Protein AF-A0AAD5X0W6-F1 (afdb_monomer_lite)

Sequence (140 aa):
MDAFKRVRLAKQHMVVDGGACGLERPDFYIDCGTHILIIEVDEHQHSERACECEQTRMVKYSQSNGMRTMFLRWNPDKYKLRKGQQMDTTARRLDVLLEYIKHYQKTTPPDFLNVIYLYFDDFVYGDAKVETILAMEPSS

Secondary structure (DSSP, 8-state):
--------B----------STT-PPPSEEEE-SSSEEEEEE-GGGGTTS-HHHHHHHHHHHHHHHTS-EEEEEE--S--PPPTT--PPPHHHHHHHHHHHHHHHTTS--SSSEEEEEESSTT--TT----EEEEPPPPP-

Foldseek 3Di:
DDPPDDFPFPPDPDDDDDDDPQPDDFPTWTDLVQAIETEHEQEVVVVPDDPVSVLVNQVVVLVVVVHAYEYEYAYLDAEAEDPPDDDDDSVVSVVLVVVVVVVPSPDGDQASYWYWYRNYHHDDPPPIDTDDSGGHDDDD

pLDDT: mean 81.26, std 21.04, range [33.66, 97.56]

Structure (mmCIF, N/CA/C/O backbone):
data_AF-A0AAD5X0W6-F1
#
_entry.id   AF-A0AAD5X0W6-F1
#
loop_
_atom_site.group_PDB
_atom_site.id
_atom_site.type_symbol
_atom_site.label_atom_id
_atom_site.label_alt_id
_atom_site.label_comp_id
_atom_site.label_asym_id
_atom_site.label_entity_id
_atom_site.label_seq_id
_atom_site.pdbx_PDB_ins_code
_atom_site.Cartn_x
_atom_site.Cartn_y
_atom_site.Cartn_z
_atom_site.occupancy
_atom_site.B_iso_or_equiv
_atom_site.auth_seq_id
_atom_site.auth_comp_id
_atom_site.auth_asym_id
_atom_site.auth_atom_id
_atom_site.pdbx_PDB_model_num
ATOM 1 N N . MET A 1 1 ? -15.532 -11.400 -24.260 1.00 34.44 1 MET A N 1
ATOM 2 C CA . MET A 1 1 ? -15.029 -12.730 -23.869 1.00 34.44 1 MET A CA 1
ATOM 3 C C . MET A 1 1 ? -13.540 -12.588 -23.589 1.00 34.44 1 MET A C 1
ATOM 5 O O . MET A 1 1 ? -12.829 -12.090 -24.447 1.00 34.44 1 MET A O 1
ATOM 9 N N . ASP A 1 2 ? -13.151 -12.908 -22.353 1.00 40.62 2 ASP A N 1
ATOM 10 C CA . ASP A 1 2 ? -11.796 -13.125 -21.820 1.00 40.62 2 ASP A CA 1
ATOM 11 C C . ASP A 1 2 ? -10.698 -12.063 -21.997 1.00 40.62 2 ASP A C 1
ATOM 13 O O . ASP A 1 2 ? -9.755 -12.241 -22.761 1.00 40.62 2 ASP A O 1
ATOM 17 N N . ALA A 1 3 ? -10.730 -11.036 -21.138 1.00 34.81 3 ALA A N 1
ATOM 18 C CA . ALA A 1 3 ? -9.526 -10.294 -20.727 1.00 34.81 3 ALA A CA 1
ATOM 19 C C . ALA A 1 3 ? -8.972 -10.756 -19.355 1.00 34.81 3 ALA A C 1
ATOM 21 O O . ALA A 1 3 ? -8.002 -10.200 -18.852 1.00 34.81 3 ALA A O 1
ATOM 22 N N . PHE A 1 4 ? -9.557 -11.794 -18.743 1.00 39.81 4 PHE A N 1
ATOM 23 C CA . PHE A 1 4 ? -9.064 -12.395 -17.500 1.00 39.81 4 PHE A CA 1
ATOM 24 C C . PHE A 1 4 ? -8.144 -13.577 -17.811 1.00 39.81 4 PHE A C 1
ATOM 26 O O . PHE A 1 4 ? -8.527 -14.737 -17.673 1.00 39.81 4 PHE A O 1
ATOM 33 N N . LYS A 1 5 ? -6.908 -13.305 -18.236 1.00 33.66 5 LYS A N 1
ATOM 34 C CA . LYS A 1 5 ? -5.870 -14.342 -18.271 1.00 33.66 5 LYS A CA 1
ATOM 35 C C . LYS A 1 5 ? -4.655 -13.923 -17.452 1.00 33.66 5 LYS A C 1
ATOM 37 O O . LYS A 1 5 ? -3.853 -13.110 -17.884 1.00 33.66 5 LYS A O 1
ATOM 42 N N . ARG A 1 6 ? -4.535 -14.635 -16.322 1.00 38.25 6 ARG A N 1
ATOM 43 C CA . ARG A 1 6 ? -3.366 -14.837 -15.452 1.00 38.25 6 ARG A CA 1
ATOM 44 C C . ARG A 1 6 ? -3.068 -13.730 -14.438 1.00 38.25 6 ARG A C 1
ATOM 46 O O . ARG A 1 6 ? -2.029 -13.096 -14.498 1.00 38.25 6 ARG A O 1
ATOM 53 N N . VAL A 1 7 ? -3.888 -13.660 -13.388 1.00 41.66 7 VAL A N 1
ATOM 54 C CA . VAL A 1 7 ? -3.322 -13.394 -12.057 1.00 41.66 7 VAL A CA 1
ATOM 55 C C . VAL A 1 7 ? -2.634 -14.690 -11.627 1.00 41.66 7 VAL A C 1
ATOM 57 O O . VAL A 1 7 ? -3.300 -15.661 -11.265 1.00 41.66 7 VAL A O 1
ATOM 60 N N . ARG A 1 8 ? -1.304 -14.762 -11.728 1.00 38.88 8 ARG A N 1
ATOM 61 C CA . ARG A 1 8 ? -0.549 -15.793 -11.007 1.00 38.88 8 ARG A CA 1
ATOM 62 C C . ARG A 1 8 ? -0.450 -15.326 -9.556 1.00 38.88 8 ARG A C 1
ATOM 64 O O . ARG A 1 8 ? 0.475 -14.609 -9.206 1.00 38.88 8 ARG A O 1
ATOM 71 N N . LEU A 1 9 ? -1.393 -15.751 -8.713 1.00 40.03 9 LEU A N 1
ATOM 72 C CA . LEU A 1 9 ? -1.150 -15.823 -7.270 1.00 40.03 9 LEU A CA 1
ATOM 73 C C . LEU A 1 9 ? -0.135 -16.949 -7.057 1.00 40.03 9 LEU A C 1
ATOM 75 O O . LEU A 1 9 ? -0.493 -18.100 -6.809 1.00 40.03 9 LEU A O 1
ATOM 79 N N . ALA A 1 10 ? 1.142 -16.652 -7.265 1.00 39.91 10 ALA A N 1
ATOM 80 C CA . ALA A 1 10 ? 2.196 -17.572 -6.894 1.00 39.91 10 ALA A CA 1
ATOM 81 C C . ALA A 1 10 ? 2.422 -17.411 -5.390 1.00 39.91 10 ALA A C 1
ATOM 83 O O . ALA A 1 10 ? 3.090 -16.480 -4.954 1.00 39.91 10 ALA A O 1
ATOM 84 N N . LYS A 1 11 ? 1.908 -18.345 -4.580 1.00 40.75 11 LYS A N 1
ATOM 85 C CA . LYS A 1 11 ? 2.490 -18.595 -3.256 1.00 40.75 11 LYS A CA 1
ATOM 86 C C . LYS A 1 11 ? 3.851 -19.244 -3.504 1.00 40.75 11 LYS A C 1
ATOM 88 O O . LYS A 1 11 ? 3.964 -20.467 -3.566 1.00 40.75 11 LYS A O 1
ATOM 93 N N . GLN A 1 12 ? 4.860 -18.435 -3.803 1.00 43.34 12 GLN A N 1
ATOM 94 C CA . GLN A 1 12 ? 6.153 -18.942 -4.237 1.00 43.34 12 GLN A CA 1
ATOM 95 C C . GLN A 1 12 ? 6.908 -19.478 -3.012 1.00 43.34 12 GLN A C 1
ATOM 97 O O . GLN A 1 12 ? 7.378 -18.733 -2.154 1.00 43.34 12 GLN A O 1
ATOM 102 N N . HIS A 1 13 ? 6.982 -20.807 -2.898 1.00 35.12 13 HIS A N 1
ATOM 103 C CA . HIS A 1 13 ? 7.856 -21.483 -1.944 1.00 35.12 13 HIS A CA 1
ATOM 104 C C . HIS A 1 13 ? 9.291 -21.396 -2.479 1.00 35.12 13 HIS A C 1
ATOM 106 O O . HIS A 1 13 ? 9.723 -22.253 -3.243 1.00 35.12 13 HIS A O 1
ATOM 112 N N . MET A 1 14 ? 10.028 -20.350 -2.110 1.00 37.47 14 MET A N 1
ATOM 113 C CA . MET A 1 14 ? 11.483 -20.320 -2.277 1.00 37.47 14 MET A CA 1
ATOM 114 C C . MET A 1 14 ? 12.115 -20.381 -0.890 1.00 37.47 14 MET A C 1
ATOM 116 O O . MET A 1 14 ? 12.100 -19.403 -0.141 1.00 37.47 14 MET A O 1
ATOM 120 N N . VAL A 1 15 ? 12.541 -21.575 -0.480 1.00 34.09 15 VAL A N 1
ATOM 121 C CA . VAL A 1 15 ? 13.401 -21.746 0.695 1.00 34.09 15 VAL A CA 1
ATOM 122 C C . VAL A 1 15 ? 14.814 -21.457 0.216 1.00 34.09 15 VAL A C 1
ATOM 124 O O . VAL A 1 15 ? 15.295 -22.135 -0.688 1.00 34.09 15 VAL A O 1
ATOM 127 N N . VAL A 1 16 ? 15.445 -20.436 0.784 1.00 35.34 16 VAL A N 1
ATOM 128 C CA . VAL A 1 16 ? 16.888 -20.241 0.664 1.00 35.34 16 VAL A CA 1
ATOM 129 C C . VAL A 1 16 ? 17.444 -20.329 2.077 1.00 35.34 16 VAL A C 1
ATOM 131 O O . VAL A 1 16 ? 16.937 -19.677 2.987 1.00 35.34 16 VAL A O 1
ATOM 134 N N . ASP A 1 17 ? 18.395 -21.241 2.237 1.00 35.50 17 ASP A N 1
ATOM 135 C CA . ASP A 1 17 ? 19.014 -21.666 3.488 1.00 35.50 17 ASP A CA 1
ATOM 136 C C . ASP A 1 17 ? 19.565 -20.522 4.351 1.00 35.50 17 ASP A C 1
ATOM 138 O O . ASP A 1 17 ? 20.119 -19.548 3.844 1.00 35.50 17 ASP A O 1
ATOM 142 N N . GLY A 1 18 ? 19.533 -20.746 5.670 1.00 35.66 18 GLY A N 1
ATOM 143 C CA . GLY A 1 18 ? 20.432 -20.099 6.629 1.00 35.66 18 GLY A CA 1
ATOM 144 C C . GLY A 1 18 ? 19.827 -18.919 7.383 1.00 35.66 18 GLY A C 1
ATOM 145 O O . GLY A 1 18 ? 19.790 -17.797 6.891 1.00 35.66 18 GLY A O 1
ATOM 146 N N . GLY A 1 19 ? 19.394 -19.174 8.620 1.00 42.28 19 GLY A N 1
ATOM 147 C CA . GLY A 1 19 ? 18.808 -18.184 9.518 1.00 42.28 19 GLY A CA 1
ATOM 148 C C . GLY A 1 19 ? 19.650 -16.916 9.693 1.00 42.28 19 GLY A C 1
ATOM 149 O O . GLY A 1 19 ? 20.746 -16.953 10.239 1.00 42.28 19 GLY A O 1
ATOM 150 N N . ALA A 1 20 ? 19.084 -15.787 9.277 1.00 35.59 20 ALA A N 1
ATOM 151 C CA . ALA A 1 20 ? 19.407 -14.442 9.734 1.00 35.59 20 ALA A CA 1
ATOM 152 C C . ALA A 1 20 ? 18.243 -13.515 9.345 1.00 35.59 20 ALA A C 1
ATOM 154 O O . ALA A 1 20 ? 17.613 -13.701 8.304 1.00 35.59 20 ALA A O 1
ATOM 155 N N . CYS A 1 21 ? 17.946 -12.532 10.197 1.00 42.59 21 CYS A N 1
ATOM 156 C CA . CYS A 1 21 ? 16.980 -11.459 9.952 1.00 42.59 21 CYS A CA 1
ATOM 157 C C . CYS A 1 21 ? 17.172 -10.878 8.533 1.00 42.59 21 CYS A C 1
ATOM 159 O O . CYS A 1 21 ? 18.200 -10.260 8.260 1.00 42.59 21 CYS A O 1
ATOM 161 N N . GLY A 1 22 ? 16.229 -11.131 7.613 1.00 41.97 22 GLY A N 1
ATOM 162 C CA . GLY A 1 22 ? 16.354 -10.699 6.210 1.00 41.97 22 GLY A CA 1
ATOM 163 C C . GLY A 1 22 ? 15.735 -11.599 5.131 1.00 41.97 22 GLY A C 1
ATOM 164 O O . GLY A 1 22 ? 15.792 -11.224 3.963 1.00 41.97 22 GLY A O 1
ATOM 165 N N . LEU A 1 23 ? 15.140 -12.743 5.488 1.00 45.12 23 LEU A N 1
ATOM 166 C CA . LEU A 1 23 ? 14.577 -13.733 4.546 1.00 45.12 23 LEU A CA 1
ATOM 167 C C . LEU A 1 23 ? 13.041 -13.855 4.593 1.00 45.12 23 LEU A C 1
ATOM 169 O O . LEU A 1 23 ? 12.474 -14.838 4.114 1.00 45.12 23 LEU A O 1
ATOM 173 N N . GLU A 1 24 ? 12.353 -12.884 5.190 1.00 56.78 24 GLU A N 1
ATOM 174 C CA . GLU A 1 24 ? 10.891 -12.898 5.254 1.00 56.78 24 GLU A CA 1
ATOM 175 C C . GLU A 1 24 ? 10.300 -12.610 3.872 1.00 56.78 24 GLU A C 1
ATOM 177 O O . GLU A 1 24 ? 10.673 -11.647 3.196 1.00 56.78 24 GLU A O 1
ATOM 182 N N . ARG A 1 25 ? 9.427 -13.519 3.430 1.00 64.81 25 ARG A N 1
ATOM 183 C CA . ARG A 1 25 ? 8.715 -13.415 2.158 1.00 64.81 25 ARG A CA 1
ATOM 184 C C . ARG A 1 25 ? 7.598 -12.389 2.305 1.00 64.81 25 ARG A C 1
ATOM 186 O O . ARG A 1 25 ? 6.960 -12.408 3.353 1.00 64.81 25 ARG A O 1
ATOM 193 N N . PRO A 1 26 ? 7.316 -11.597 1.259 1.00 73.06 26 PRO A N 1
ATOM 194 C CA . PRO A 1 26 ? 6.135 -10.757 1.283 1.00 73.06 26 PRO A CA 1
ATOM 195 C C . PRO A 1 26 ? 4.875 -11.606 1.421 1.00 73.06 26 PRO A C 1
ATOM 197 O O . PRO A 1 26 ? 4.804 -12.695 0.830 1.00 73.06 26 PRO A O 1
ATOM 200 N N . ASP A 1 27 ? 3.880 -11.103 2.150 1.00 82.25 27 ASP A N 1
ATOM 201 C CA . ASP A 1 27 ? 2.622 -11.83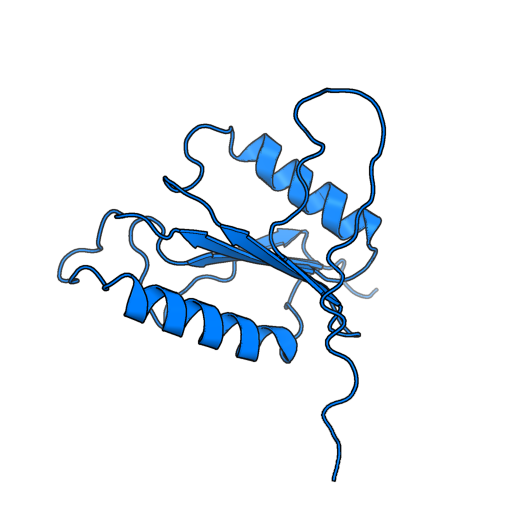1 2.362 1.00 82.25 27 ASP A CA 1
ATOM 202 C C . ASP A 1 27 ? 1.934 -12.175 1.038 1.00 82.25 27 ASP A C 1
ATOM 204 O O . ASP A 1 27 ? 1.462 -13.302 0.830 1.00 82.25 27 ASP A O 1
ATOM 208 N N . PHE A 1 28 ? 1.931 -11.224 0.099 1.00 89.00 28 PHE A N 1
ATOM 209 C CA . PHE A 1 28 ? 1.412 -11.432 -1.247 1.00 89.00 28 PHE A CA 1
ATOM 210 C C . PHE A 1 28 ? 2.324 -10.825 -2.309 1.00 89.00 28 PHE A C 1
ATOM 212 O O . PHE A 1 28 ? 2.760 -9.681 -2.211 1.00 89.00 28 PHE A O 1
ATOM 219 N N . TYR A 1 29 ? 2.533 -11.589 -3.380 1.00 91.94 29 TYR A N 1
ATOM 220 C CA . TYR A 1 29 ? 3.286 -11.185 -4.562 1.00 91.94 29 TYR A CA 1
ATOM 221 C C . TYR A 1 29 ? 2.426 -11.373 -5.809 1.00 91.94 29 TYR A C 1
ATOM 223 O O . TYR A 1 29 ? 1.884 -12.459 -6.046 1.00 91.94 29 TYR A O 1
ATOM 231 N N . ILE A 1 30 ? 2.305 -10.321 -6.615 1.00 91.69 30 ILE A N 1
ATOM 232 C CA . ILE A 1 30 ? 1.497 -10.310 -7.831 1.00 91.69 30 ILE A CA 1
ATOM 233 C C . ILE A 1 30 ? 2.331 -9.739 -8.978 1.00 91.69 30 ILE A C 1
ATOM 235 O O . ILE A 1 30 ? 2.603 -8.541 -9.041 1.00 91.69 30 ILE A O 1
ATOM 239 N N . ASP A 1 31 ? 2.685 -10.603 -9.924 1.00 94.06 31 ASP A N 1
ATOM 240 C CA . ASP A 1 31 ? 3.256 -10.193 -11.205 1.00 94.06 31 ASP A CA 1
ATOM 241 C C . ASP A 1 31 ? 2.140 -9.650 -12.111 1.00 94.06 31 ASP A C 1
ATOM 243 O O . ASP A 1 31 ? 1.231 -10.386 -12.513 1.00 94.06 31 ASP A O 1
ATOM 247 N N . CYS A 1 32 ? 2.196 -8.350 -12.403 1.00 93.31 32 CYS A N 1
ATOM 248 C CA . CYS A 1 32 ? 1.224 -7.653 -13.247 1.00 93.31 32 CYS A CA 1
ATOM 249 C C . CYS A 1 32 ? 1.689 -7.553 -14.714 1.00 93.31 32 CYS A C 1
ATOM 251 O O . CYS A 1 32 ? 1.091 -6.822 -15.507 1.00 93.31 32 CYS A O 1
ATOM 253 N N . GLY A 1 33 ? 2.787 -8.219 -15.087 1.00 92.81 33 GLY A N 1
ATOM 254 C CA . GLY A 1 33 ? 3.407 -8.212 -16.417 1.00 92.81 33 GLY A CA 1
ATOM 255 C C . GLY A 1 33 ? 4.166 -6.927 -16.771 1.00 92.81 33 GLY A C 1
ATOM 256 O O . GLY A 1 33 ? 5.081 -6.963 -17.587 1.00 92.81 33 GLY A O 1
ATOM 257 N N . THR A 1 34 ? 3.810 -5.795 -16.158 1.00 94.06 34 THR A N 1
ATOM 258 C CA . THR A 1 34 ? 4.484 -4.490 -16.331 1.00 94.06 34 THR A CA 1
ATOM 259 C C . THR A 1 34 ? 5.315 -4.079 -15.120 1.00 94.06 3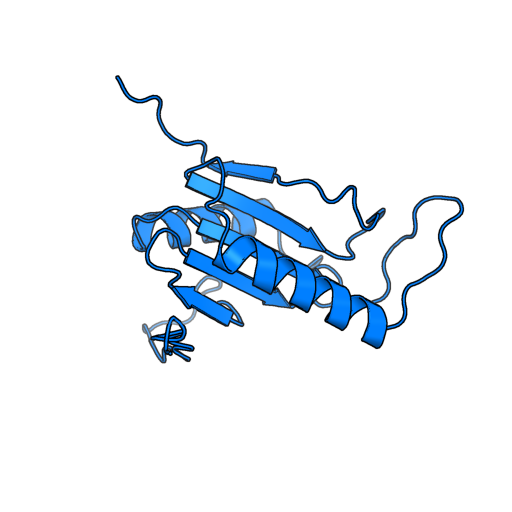4 THR A C 1
ATOM 261 O O . THR A 1 34 ? 6.271 -3.320 -15.243 1.00 94.06 34 THR A O 1
ATOM 264 N N . HIS A 1 35 ? 4.926 -4.557 -13.945 1.00 95.69 35 HIS A N 1
ATOM 265 C CA . HIS A 1 35 ? 5.528 -4.262 -12.656 1.00 95.69 35 HIS A CA 1
ATOM 266 C C . HIS A 1 35 ? 5.102 -5.354 -11.667 1.00 95.69 35 HIS A C 1
ATOM 268 O O . HIS A 1 35 ? 4.205 -6.155 -11.956 1.00 95.69 35 HIS A O 1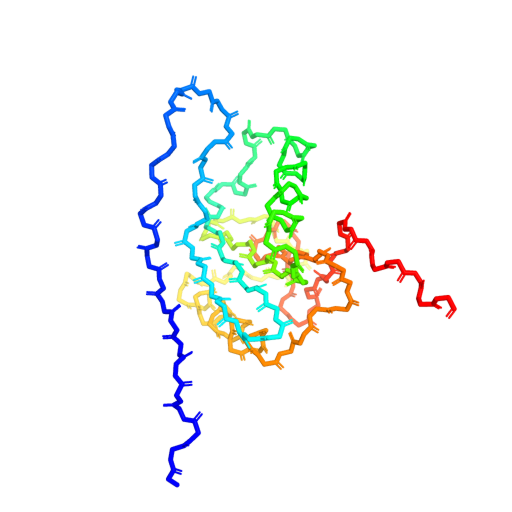
ATOM 274 N N . ILE A 1 36 ? 5.730 -5.364 -10.500 1.00 95.81 36 ILE A N 1
ATOM 275 C CA . ILE A 1 36 ? 5.375 -6.237 -9.388 1.00 95.81 36 ILE A CA 1
ATOM 276 C C . ILE A 1 36 ? 4.551 -5.446 -8.372 1.00 95.81 36 ILE A C 1
ATOM 278 O O . ILE A 1 36 ? 4.923 -4.335 -7.994 1.00 95.81 36 ILE A O 1
ATOM 282 N N . LEU A 1 37 ? 3.449 -6.030 -7.911 1.00 96.00 37 LEU A N 1
ATOM 283 C CA . LEU A 1 37 ? 2.665 -5.531 -6.787 1.00 96.00 37 LEU A CA 1
ATOM 284 C C . LEU A 1 37 ? 2.870 -6.455 -5.585 1.00 96.00 37 LEU A C 1
ATOM 286 O O . LEU A 1 37 ? 2.618 -7.659 -5.667 1.00 96.00 37 LEU A O 1
ATOM 290 N N . ILE A 1 38 ? 3.313 -5.881 -4.475 1.00 94.81 38 ILE A N 1
ATOM 291 C CA . ILE A 1 38 ? 3.551 -6.577 -3.212 1.00 94.81 38 ILE A CA 1
ATOM 292 C C . ILE A 1 38 ? 2.577 -6.042 -2.174 1.00 94.81 38 ILE A C 1
ATOM 294 O O . ILE A 1 38 ? 2.390 -4.830 -2.082 1.00 94.81 38 ILE A O 1
ATOM 298 N N . ILE A 1 39 ? 1.964 -6.932 -1.397 1.00 94.62 39 ILE A N 1
ATOM 299 C CA . ILE A 1 39 ? 1.157 -6.555 -0.235 1.00 94.62 39 ILE A CA 1
ATOM 300 C C . ILE A 1 39 ? 1.801 -7.149 1.014 1.00 94.62 39 ILE A C 1
ATOM 302 O O . ILE A 1 39 ? 2.120 -8.337 1.013 1.00 94.62 39 ILE A O 1
ATOM 306 N N . GLU A 1 40 ? 1.955 -6.320 2.043 1.00 92.88 40 GLU A N 1
ATOM 307 C CA . GLU A 1 40 ? 2.446 -6.693 3.374 1.00 92.88 40 GLU A CA 1
ATOM 308 C C . GLU A 1 40 ? 1.391 -6.312 4.416 1.00 92.88 40 GLU A C 1
ATOM 310 O O . GLU A 1 40 ? 0.803 -5.222 4.351 1.00 92.88 40 GLU A O 1
ATOM 315 N N . VAL A 1 41 ? 1.143 -7.206 5.365 1.00 90.75 41 VAL A N 1
ATOM 316 C CA . VAL A 1 41 ? 0.277 -6.985 6.520 1.00 90.75 41 VAL A CA 1
ATOM 317 C C . VAL A 1 41 ? 1.149 -6.541 7.691 1.00 90.75 41 VAL A C 1
ATOM 319 O O . VAL A 1 41 ? 1.819 -7.340 8.336 1.00 90.75 41 VAL A O 1
ATOM 322 N N . ASP A 1 42 ? 1.119 -5.245 7.985 1.00 91.06 42 ASP A N 1
ATOM 323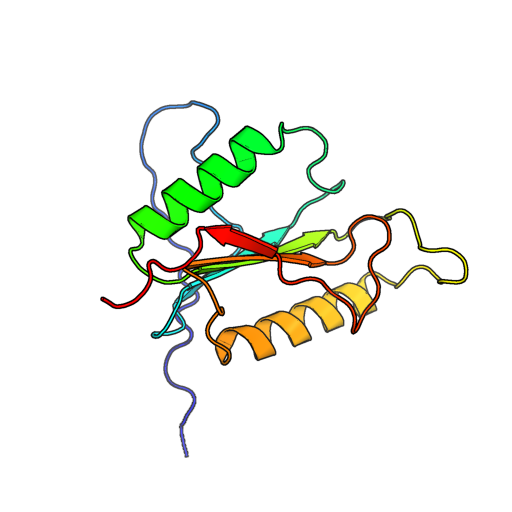 C CA . ASP A 1 42 ? 1.930 -4.640 9.041 1.00 91.06 42 ASP A CA 1
ATOM 324 C C . ASP A 1 42 ? 1.128 -4.495 10.332 1.00 91.06 42 ASP A C 1
ATOM 326 O O . ASP A 1 42 ? 0.664 -3.402 10.682 1.00 91.06 42 ASP A O 1
ATOM 330 N N . GLU A 1 43 ? 0.970 -5.602 11.057 1.00 86.25 43 GLU A N 1
ATOM 331 C CA . GLU A 1 43 ? 0.451 -5.562 12.425 1.00 86.25 43 GLU A CA 1
ATOM 332 C C . GLU A 1 43 ? 1.302 -4.606 13.279 1.00 86.25 43 GLU A C 1
ATOM 334 O O . GLU A 1 43 ? 2.527 -4.506 13.150 1.00 86.25 43 GLU A O 1
ATOM 339 N N . HIS A 1 44 ? 0.632 -3.817 14.112 1.00 85.44 44 HIS A N 1
ATOM 340 C CA . HIS A 1 44 ? 1.232 -2.792 14.966 1.00 85.44 44 HIS A CA 1
ATOM 341 C C . HIS A 1 44 ? 2.126 -1.787 14.208 1.00 85.44 44 HIS A C 1
ATOM 343 O O . HIS A 1 44 ? 3.083 -1.245 14.776 1.00 85.44 44 HIS A O 1
ATOM 349 N N . GLN A 1 45 ? 1.807 -1.530 12.929 1.00 83.69 45 GLN A N 1
ATOM 350 C CA . GLN A 1 45 ? 2.562 -0.659 12.013 1.00 83.69 45 GLN A CA 1
ATOM 351 C C . GLN A 1 45 ? 4.027 -1.085 11.828 1.00 83.69 45 GLN A C 1
ATOM 353 O O . GLN A 1 45 ? 4.870 -0.255 11.484 1.00 83.69 45 GLN A O 1
ATOM 358 N N . HIS A 1 46 ? 4.346 -2.357 12.101 1.00 75.88 46 HIS A N 1
ATOM 359 C CA . HIS A 1 46 ? 5.708 -2.900 12.044 1.00 75.88 46 HIS A CA 1
ATOM 360 C C . HIS A 1 46 ? 6.734 -2.067 12.841 1.00 75.88 46 HIS A C 1
ATOM 362 O O . HIS A 1 46 ? 7.901 -1.928 12.468 1.00 75.88 46 HIS A O 1
ATOM 368 N N . SER A 1 47 ? 6.284 -1.483 13.957 1.00 69.75 47 SER A N 1
ATOM 369 C CA . SER A 1 47 ? 7.033 -0.496 14.752 1.00 69.75 47 SER A CA 1
ATOM 370 C C . SER A 1 47 ? 8.273 -1.047 15.473 1.00 69.75 47 SER A C 1
ATOM 372 O O . SER A 1 47 ? 9.096 -0.273 15.961 1.00 69.75 47 SER A O 1
ATOM 374 N N . GLU A 1 48 ? 8.440 -2.369 15.520 1.00 57.69 48 GLU A N 1
ATOM 375 C CA . GLU A 1 48 ? 9.539 -3.040 16.223 1.00 57.69 48 GLU A CA 1
ATOM 376 C C . GLU A 1 48 ? 10.834 -3.145 15.393 1.00 57.69 48 GLU A C 1
ATOM 378 O O . GLU A 1 48 ? 11.903 -3.411 15.950 1.00 57.69 48 GLU A O 1
ATOM 383 N N . ARG A 1 49 ? 10.784 -2.919 14.070 1.00 61.75 49 ARG A N 1
ATOM 384 C CA . ARG A 1 49 ? 11.950 -3.039 13.177 1.00 61.75 49 ARG A CA 1
ATOM 385 C C . ARG A 1 49 ? 12.433 -1.663 12.710 1.00 61.75 49 ARG A C 1
ATOM 387 O O . ARG A 1 49 ? 11.649 -0.799 12.334 1.00 61.75 49 ARG A O 1
ATOM 394 N N . ALA A 1 50 ? 13.752 -1.453 12.695 1.00 62.62 50 ALA A N 1
ATOM 395 C CA . ALA A 1 50 ? 14.334 -0.201 12.214 1.00 62.62 50 ALA A CA 1
ATOM 396 C C . ALA A 1 50 ? 13.981 0.048 10.730 1.00 62.62 50 ALA A C 1
ATOM 398 O O . ALA A 1 50 ? 14.278 -0.784 9.869 1.00 62.62 50 ALA A O 1
ATOM 399 N N . CYS A 1 51 ? 13.389 1.213 10.442 1.00 65.00 51 CYS A N 1
ATOM 400 C CA . CYS A 1 51 ? 12.901 1.624 9.116 1.00 65.00 51 CYS A CA 1
ATOM 401 C C . CYS A 1 51 ? 13.962 1.509 7.999 1.00 65.00 51 CYS A C 1
ATOM 403 O O . CYS A 1 51 ? 13.661 1.092 6.884 1.00 65.00 51 CYS A O 1
ATOM 405 N N . GLU A 1 52 ? 15.231 1.796 8.298 1.00 61.88 52 GLU A N 1
ATOM 406 C CA . GLU A 1 52 ? 16.325 1.719 7.318 1.00 61.88 52 GLU A CA 1
ATOM 407 C C . GLU A 1 52 ? 16.589 0.283 6.827 1.00 61.88 52 GLU A C 1
ATOM 409 O O . GLU A 1 52 ? 16.776 0.042 5.630 1.00 61.88 52 GLU A O 1
ATOM 414 N N . CYS A 1 53 ? 16.531 -0.701 7.732 1.00 73.12 53 CYS A N 1
ATOM 415 C CA . CYS A 1 53 ? 16.671 -2.117 7.382 1.00 73.12 53 CYS A CA 1
ATOM 416 C C . CYS A 1 53 ? 15.533 -2.576 6.461 1.00 73.12 53 CYS A C 1
ATOM 418 O O . CYS A 1 53 ? 15.726 -3.385 5.552 1.00 73.12 53 CYS A O 1
ATOM 420 N N . GLU A 1 54 ? 14.342 -2.043 6.706 1.00 79.88 54 GLU A N 1
ATOM 421 C CA . GLU A 1 54 ? 13.121 -2.348 5.980 1.00 79.88 54 GLU A CA 1
ATOM 422 C C . GLU A 1 54 ? 13.152 -1.783 4.550 1.00 79.88 54 GLU A C 1
ATOM 424 O O . GLU A 1 54 ? 12.941 -2.523 3.587 1.00 79.88 54 GLU A O 1
ATOM 429 N N . GLN A 1 55 ? 13.524 -0.510 4.386 1.00 85.44 55 GLN A N 1
ATOM 430 C CA . GLN A 1 55 ? 13.703 0.107 3.066 1.00 85.44 55 GLN A CA 1
ATOM 431 C C . GLN A 1 55 ? 14.812 -0.574 2.264 1.00 85.44 55 GLN A C 1
ATOM 433 O O . GLN A 1 55 ? 14.618 -0.904 1.093 1.00 85.44 55 GLN A O 1
ATOM 438 N N . THR A 1 56 ? 15.942 -0.879 2.909 1.00 85.06 56 THR A N 1
ATOM 439 C CA . THR A 1 56 ? 17.037 -1.633 2.282 1.00 85.06 56 THR A CA 1
ATOM 440 C C . THR A 1 56 ? 16.551 -2.986 1.758 1.00 85.06 56 THR A C 1
ATOM 442 O O . THR A 1 56 ? 16.974 -3.428 0.687 1.00 85.06 56 THR A O 1
ATOM 445 N N . ARG A 1 57 ? 15.638 -3.651 2.479 1.00 83.62 57 ARG A N 1
ATOM 446 C CA . ARG A 1 57 ? 15.044 -4.914 2.029 1.00 83.62 57 ARG A CA 1
ATOM 447 C C . ARG A 1 57 ? 14.149 -4.719 0.807 1.00 83.62 57 ARG A C 1
ATOM 449 O O . ARG A 1 57 ? 14.306 -5.468 -0.155 1.00 83.62 57 ARG A O 1
ATOM 456 N N . MET A 1 58 ? 13.279 -3.708 0.802 1.00 89.81 58 MET A N 1
ATOM 457 C CA . MET A 1 58 ? 12.439 -3.393 -0.364 1.00 89.81 58 MET A CA 1
ATOM 458 C C . MET A 1 58 ? 13.289 -3.075 -1.609 1.00 89.81 58 MET A C 1
ATOM 460 O O . MET A 1 58 ? 12.989 -3.553 -2.706 1.00 89.81 58 MET A O 1
ATOM 464 N N . VAL A 1 59 ? 14.399 -2.345 -1.444 1.00 89.62 59 VAL A N 1
ATOM 465 C CA . VAL A 1 59 ? 15.355 -2.060 -2.530 1.00 89.62 59 VAL A CA 1
ATOM 466 C C . VAL A 1 59 ? 15.982 -3.348 -3.060 1.00 89.62 59 VAL A C 1
ATOM 468 O O . VAL A 1 59 ? 15.894 -3.618 -4.256 1.00 89.62 59 VAL A O 1
ATOM 471 N N . LYS A 1 60 ? 16.543 -4.195 -2.187 1.00 87.00 60 LYS A N 1
ATOM 472 C CA . LYS A 1 60 ? 17.128 -5.484 -2.601 1.00 87.00 60 LYS A CA 1
ATOM 473 C C . LYS A 1 60 ? 16.113 -6.373 -3.320 1.00 87.00 60 LYS A C 1
ATOM 475 O O . LYS A 1 60 ? 16.464 -7.036 -4.293 1.00 87.00 60 LYS A O 1
ATOM 480 N N . TYR A 1 61 ? 14.865 -6.376 -2.855 1.00 84.88 61 TYR A N 1
ATOM 481 C CA . TYR A 1 61 ? 13.788 -7.154 -3.457 1.00 84.88 61 TYR A CA 1
ATOM 482 C C . TYR A 1 61 ? 13.397 -6.635 -4.847 1.00 84.88 61 TYR A C 1
ATOM 484 O O . TYR A 1 61 ? 13.298 -7.407 -5.797 1.00 84.88 61 TYR A O 1
ATOM 492 N N . SER A 1 62 ? 13.191 -5.327 -5.000 1.00 88.06 62 SER A N 1
ATOM 493 C CA . SER A 1 62 ? 12.839 -4.738 -6.302 1.00 88.06 62 SER A CA 1
ATOM 494 C C . SER A 1 62 ? 13.959 -4.897 -7.331 1.00 88.06 62 SER A C 1
ATOM 496 O O . SER A 1 62 ? 13.705 -5.292 -8.469 1.00 88.06 62 SER A O 1
ATOM 498 N N . GLN A 1 63 ? 15.214 -4.691 -6.924 1.00 88.81 63 GLN A N 1
ATOM 499 C CA . GLN A 1 63 ? 16.376 -4.871 -7.793 1.00 88.81 63 GLN A CA 1
ATOM 500 C C . GLN A 1 63 ? 16.575 -6.330 -8.216 1.00 88.81 63 GLN A C 1
ATOM 502 O O . GLN A 1 63 ? 16.903 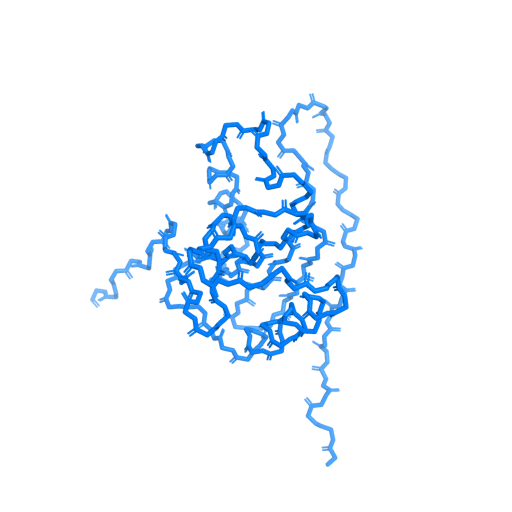-6.573 -9.375 1.00 88.81 63 GLN A O 1
ATOM 507 N N . SER A 1 64 ? 16.339 -7.304 -7.328 1.00 86.25 64 SER A N 1
ATOM 508 C CA . SER A 1 64 ? 16.463 -8.727 -7.681 1.00 86.25 64 SER A CA 1
ATOM 509 C C . SER A 1 64 ? 15.394 -9.190 -8.674 1.00 86.25 64 SER A C 1
ATOM 511 O O . SER A 1 64 ? 15.669 -10.063 -9.495 1.00 86.25 64 SER A O 1
ATOM 513 N N . ASN A 1 65 ? 14.204 -8.581 -8.647 1.00 84.69 65 ASN A N 1
ATOM 514 C CA . ASN A 1 65 ? 13.167 -8.807 -9.655 1.00 84.69 65 ASN A CA 1
ATOM 515 C C . ASN A 1 65 ? 13.441 -8.053 -10.969 1.00 84.69 65 ASN A C 1
ATOM 517 O O . ASN A 1 65 ? 12.910 -8.440 -12.007 1.00 84.69 65 ASN A O 1
ATOM 521 N N . GLY A 1 66 ? 14.239 -6.978 -10.943 1.00 89.56 66 GLY A N 1
ATOM 522 C CA . GLY A 1 66 ? 14.577 -6.182 -12.130 1.00 89.56 66 GLY A CA 1
ATOM 523 C C . GLY A 1 66 ? 13.380 -5.467 -12.768 1.00 89.56 66 GLY A C 1
ATOM 524 O O . GLY A 1 66 ? 13.441 -5.063 -13.927 1.00 89.56 66 GLY A O 1
ATOM 525 N N . MET A 1 67 ? 12.281 -5.326 -12.028 1.00 91.06 67 MET A N 1
ATOM 526 C CA . MET A 1 67 ? 11.030 -4.731 -12.485 1.00 91.06 67 MET A CA 1
ATOM 527 C C . MET A 1 67 ? 10.607 -3.631 -11.526 1.00 91.06 67 MET A C 1
ATOM 529 O O . MET A 1 67 ? 10.876 -3.699 -10.322 1.00 91.06 67 MET A O 1
ATOM 533 N N . ARG A 1 68 ? 9.874 -2.641 -12.050 1.00 95.69 68 ARG A N 1
ATOM 534 C CA . ARG A 1 68 ? 9.252 -1.647 -11.178 1.00 95.69 68 ARG A CA 1
ATOM 535 C C . ARG A 1 68 ? 8.379 -2.350 -10.148 1.00 95.69 68 ARG A C 1
ATOM 537 O O . ARG A 1 68 ? 7.731 -3.348 -10.469 1.00 95.69 68 ARG A O 1
ATOM 544 N N . THR A 1 69 ? 8.368 -1.843 -8.926 1.00 96.31 69 THR A N 1
ATOM 545 C CA . THR A 1 69 ? 7.710 -2.507 -7.803 1.00 96.31 69 THR A CA 1
ATOM 546 C C . THR A 1 69 ? 6.877 -1.512 -7.003 1.00 96.31 69 THR A C 1
ATOM 548 O O . THR A 1 69 ? 7.350 -0.432 -6.654 1.00 96.31 69 THR A O 1
ATOM 551 N N . MET A 1 70 ? 5.634 -1.889 -6.706 1.00 97.56 70 MET A N 1
ATOM 552 C CA . MET A 1 70 ? 4.726 -1.165 -5.818 1.00 97.56 70 MET A CA 1
ATOM 553 C C . MET A 1 70 ? 4.477 -1.999 -4.562 1.00 97.56 70 MET A C 1
ATOM 555 O O . MET A 1 70 ? 3.986 -3.122 -4.663 1.00 97.56 70 MET A O 1
ATOM 559 N N . PHE A 1 71 ? 4.774 -1.446 -3.390 1.00 97.19 71 PHE A N 1
ATOM 560 C CA . PHE A 1 71 ? 4.391 -2.022 -2.101 1.00 97.19 71 PHE A CA 1
ATOM 561 C C . PHE A 1 71 ? 3.102 -1.375 -1.581 1.00 97.19 71 PHE A C 1
ATOM 563 O O . PHE A 1 71 ? 3.011 -0.153 -1.469 1.00 97.19 71 PHE A O 1
ATOM 570 N N . LEU A 1 72 ? 2.128 -2.200 -1.202 1.00 96.81 72 LEU A N 1
ATOM 571 C CA . LEU A 1 72 ? 0.971 -1.817 -0.399 1.00 96.81 72 LEU A CA 1
ATOM 572 C C . LEU A 1 72 ? 1.155 -2.380 1.007 1.00 96.81 72 LEU A C 1
ATOM 574 O O . LEU A 1 72 ? 0.979 -3.573 1.242 1.00 96.81 72 LEU A O 1
ATOM 578 N N . ARG A 1 73 ? 1.522 -1.506 1.935 1.00 95.50 73 ARG A N 1
ATOM 579 C CA . ARG A 1 73 ? 1.758 -1.835 3.338 1.00 95.50 73 ARG A CA 1
ATOM 580 C C . ARG A 1 73 ? 0.513 -1.514 4.134 1.00 95.50 73 ARG A C 1
ATOM 582 O O . ARG A 1 73 ? 0.141 -0.348 4.236 1.00 95.50 73 ARG A O 1
ATOM 589 N N . TRP A 1 74 ? -0.189 -2.530 4.613 1.00 96.31 74 TRP A N 1
ATOM 590 C CA . TRP A 1 74 ? -1.520 -2.372 5.188 1.00 96.31 74 TRP A CA 1
ATOM 591 C C . TRP A 1 74 ? -1.543 -2.766 6.657 1.00 96.31 74 TRP A C 1
ATOM 593 O O . TRP A 1 74 ? -1.221 -3.896 7.006 1.00 96.31 74 TRP A O 1
ATOM 603 N N . ASN A 1 75 ? -1.975 -1.838 7.508 1.00 95.06 75 ASN A N 1
ATOM 604 C CA . ASN A 1 75 ? -2.108 -2.067 8.939 1.00 95.06 75 ASN A CA 1
ATOM 605 C C . ASN A 1 75 ? -3.562 -2.457 9.312 1.00 95.06 75 ASN A C 1
ATOM 607 O O . ASN A 1 75 ? -4.473 -1.622 9.202 1.00 95.06 75 ASN A O 1
ATOM 611 N N . PRO A 1 76 ? -3.817 -3.691 9.792 1.00 93.06 76 PRO A N 1
ATOM 612 C CA . PRO A 1 76 ? -5.137 -4.096 10.279 1.00 93.06 76 PRO A CA 1
ATOM 613 C C . PRO A 1 76 ? -5.517 -3.440 11.612 1.00 93.06 76 PRO A C 1
ATOM 615 O O . PRO A 1 76 ? -6.710 -3.360 11.928 1.00 93.06 76 PRO A O 1
ATOM 618 N N . ASP A 1 77 ? -4.542 -2.956 12.386 1.00 91.81 77 ASP A N 1
ATOM 619 C CA . ASP A 1 77 ? -4.708 -2.532 13.775 1.00 91.81 77 ASP A CA 1
ATOM 620 C C . ASP A 1 77 ? -5.082 -1.067 13.942 1.00 91.81 77 ASP A C 1
ATOM 622 O O . ASP A 1 77 ? -4.989 -0.233 13.041 1.00 91.81 77 ASP A O 1
ATOM 626 N N . LYS A 1 78 ? -5.516 -0.709 15.150 1.00 92.00 78 LYS A N 1
ATOM 627 C CA . LYS A 1 78 ? -5.750 0.693 15.510 1.00 92.00 78 LYS A CA 1
ATOM 628 C C . LYS A 1 78 ? -4.488 1.532 15.255 1.00 92.00 78 LYS A C 1
ATOM 630 O O . LYS A 1 78 ? -3.381 1.121 15.579 1.00 92.00 78 LYS A O 1
ATOM 635 N N . TYR A 1 79 ? -4.694 2.729 14.725 1.00 93.81 79 TYR A N 1
ATOM 636 C CA . TYR A 1 79 ? -3.656 3.710 14.407 1.00 93.81 79 TYR A CA 1
ATOM 637 C C . TYR A 1 79 ? -4.041 5.073 14.992 1.00 93.81 79 TYR A C 1
ATOM 639 O O . TYR A 1 79 ? -5.173 5.261 15.452 1.00 93.81 79 TYR A O 1
ATOM 647 N N . LYS A 1 80 ? -3.123 6.038 15.028 1.00 93.88 80 LYS A N 1
ATOM 648 C CA . LYS A 1 80 ? -3.476 7.398 15.448 1.00 93.88 80 LYS A CA 1
ATOM 649 C C . LYS A 1 80 ? -4.274 8.078 14.343 1.00 93.88 80 LYS A C 1
ATOM 651 O O . LYS A 1 80 ? -3.835 8.152 13.204 1.00 93.88 80 LYS A O 1
ATOM 656 N N . LEU A 1 81 ? -5.457 8.570 14.690 1.00 93.69 81 LEU A N 1
ATOM 657 C CA . LEU A 1 81 ? -6.318 9.281 13.753 1.00 93.69 81 LEU A CA 1
ATOM 658 C C . LEU A 1 81 ? -5.893 10.738 13.630 1.00 93.69 81 LEU A C 1
ATOM 660 O O . LEU A 1 81 ? -5.624 11.399 14.640 1.00 93.69 81 LEU A O 1
ATOM 664 N N . ARG A 1 82 ? -5.990 11.270 12.411 1.00 92.50 82 ARG A N 1
ATOM 665 C CA . ARG A 1 82 ? -5.907 12.711 12.201 1.00 92.50 82 ARG A CA 1
ATOM 666 C C . ARG A 1 82 ? -7.091 13.389 12.894 1.00 92.50 82 ARG A C 1
ATOM 668 O O . ARG A 1 82 ? -8.208 12.864 12.928 1.00 92.50 82 ARG A O 1
ATOM 675 N N . LYS A 1 83 ? -6.872 14.589 13.441 1.00 92.62 83 LYS A N 1
ATOM 676 C CA . LYS A 1 83 ? -7.908 15.348 14.165 1.00 92.62 83 LYS A CA 1
ATOM 677 C C . LYS A 1 83 ? -9.204 15.454 13.347 1.00 92.62 83 LYS A C 1
ATOM 679 O O . LYS A 1 83 ? -9.195 15.973 12.235 1.00 92.62 83 LYS A O 1
ATOM 684 N N . GLY A 1 84 ? -10.317 15.021 13.943 1.00 91.56 84 GLY A N 1
ATOM 685 C CA . GLY A 1 84 ? -11.651 15.075 13.334 1.00 91.56 84 GLY A CA 1
ATOM 686 C C . GLY A 1 84 ? -12.057 13.828 12.544 1.00 91.56 84 GLY A C 1
ATOM 687 O O . GLY A 1 84 ? -13.180 13.786 12.049 1.00 91.56 84 GLY A O 1
ATOM 688 N N . GLN A 1 85 ? -11.197 12.812 12.446 1.00 92.19 85 GLN A N 1
ATOM 689 C CA . GLN A 1 85 ? -11.550 11.529 11.837 1.00 92.19 85 GLN A CA 1
ATOM 690 C C . GLN A 1 85 ? -12.155 10.544 12.839 1.00 92.19 85 GLN A C 1
ATOM 692 O O . GLN A 1 85 ? -11.926 10.626 14.047 1.00 92.19 85 GLN A O 1
ATOM 697 N N . GLN A 1 86 ? -12.904 9.581 12.304 1.00 92.44 86 GLN A N 1
ATOM 698 C CA . GLN A 1 86 ? -13.364 8.402 13.029 1.00 92.44 86 GLN A CA 1
ATOM 699 C C . GLN A 1 86 ? -12.557 7.178 12.602 1.00 92.44 86 GLN A C 1
ATOM 701 O O . GLN A 1 86 ? -12.030 7.122 11.494 1.00 92.44 86 GLN A O 1
ATOM 706 N N . MET A 1 87 ? -12.463 6.203 13.505 1.00 94.00 87 MET A N 1
ATOM 707 C CA . MET A 1 87 ? -11.761 4.956 13.238 1.00 94.00 87 MET A CA 1
ATOM 708 C C . MET A 1 87 ? -12.554 4.104 12.250 1.00 94.00 87 MET A C 1
ATOM 710 O O . MET A 1 87 ? -13.683 3.716 12.552 1.00 94.00 87 MET A O 1
ATOM 714 N N . ASP A 1 88 ? -11.942 3.744 11.125 1.00 94.94 88 ASP A N 1
ATOM 715 C CA . ASP A 1 88 ? -12.537 2.780 10.203 1.00 94.94 88 ASP A CA 1
ATOM 716 C C . ASP A 1 88 ? -12.627 1.392 10.846 1.00 94.94 88 ASP A C 1
ATOM 718 O O . ASP A 1 88 ? -11.708 0.940 11.545 1.00 94.94 88 ASP A O 1
ATOM 722 N N . THR A 1 89 ? -13.724 0.688 10.558 1.00 94.25 89 THR A N 1
ATOM 723 C CA . THR A 1 89 ? -13.889 -0.725 10.914 1.00 94.25 89 THR A CA 1
ATOM 724 C C . THR A 1 89 ? -12.916 -1.589 10.117 1.00 94.25 89 THR A C 1
ATOM 726 O O . THR A 1 89 ? -12.549 -1.249 8.995 1.00 94.25 89 THR A O 1
ATOM 729 N N . THR A 1 90 ? -12.539 -2.753 10.647 1.00 90.06 90 THR A N 1
ATOM 730 C CA . THR A 1 90 ? -11.672 -3.701 9.928 1.00 90.06 90 THR A CA 1
ATOM 731 C C . THR A 1 90 ? -12.231 -4.077 8.552 1.00 90.06 90 THR A C 1
ATOM 733 O O . THR A 1 90 ? -11.474 -4.163 7.592 1.00 90.06 90 THR A O 1
ATOM 736 N N . ALA A 1 91 ? -13.556 -4.224 8.430 1.00 92.75 91 ALA A N 1
ATOM 737 C CA . ALA A 1 91 ? -14.210 -4.483 7.148 1.00 92.75 91 ALA A CA 1
ATOM 738 C C . ALA A 1 91 ? -13.965 -3.347 6.141 1.00 92.75 91 ALA A C 1
ATOM 740 O O . ALA A 1 91 ? -13.500 -3.605 5.034 1.00 92.75 91 ALA A O 1
ATOM 741 N N . ARG A 1 92 ? -14.163 -2.085 6.553 1.00 95.56 92 ARG A N 1
ATOM 742 C CA . ARG A 1 92 ? -13.885 -0.931 5.687 1.00 95.56 92 ARG A CA 1
ATOM 743 C C . ARG A 1 92 ? -12.414 -0.877 5.269 1.00 95.56 92 ARG A C 1
ATOM 745 O O . ARG A 1 92 ? -12.126 -0.573 4.114 1.00 95.56 92 ARG A O 1
ATOM 752 N N . ARG A 1 93 ? -11.490 -1.209 6.174 1.00 95.94 93 ARG A N 1
ATOM 753 C CA . ARG A 1 93 ? -10.052 -1.240 5.865 1.00 95.94 93 ARG A CA 1
ATOM 754 C C . ARG A 1 93 ? -9.695 -2.280 4.822 1.00 95.94 93 ARG A C 1
ATOM 756 O O . ARG A 1 93 ? -8.854 -2.011 3.966 1.00 95.94 93 ARG A O 1
ATOM 763 N N . LEU A 1 94 ? -10.323 -3.450 4.903 1.00 94.69 94 LEU A N 1
ATOM 764 C CA . LEU A 1 94 ? -10.156 -4.506 3.915 1.00 94.69 94 LEU A CA 1
ATOM 765 C C . LEU A 1 94 ? -10.721 -4.075 2.557 1.00 94.69 94 LEU A C 1
ATOM 767 O O . LEU A 1 94 ? -10.066 -4.284 1.539 1.00 94.69 94 LEU A O 1
ATOM 771 N N . ASP A 1 95 ? -11.880 -3.412 2.534 1.00 96.81 95 ASP A N 1
ATOM 772 C CA . ASP A 1 95 ? -12.448 -2.869 1.295 1.00 96.81 95 ASP A CA 1
ATOM 773 C C . ASP A 1 95 ? -11.492 -1.865 0.634 1.00 96.81 95 ASP A C 1
ATOM 775 O O . ASP A 1 95 ? -11.218 -1.976 -0.561 1.00 96.81 95 ASP A O 1
ATOM 779 N N . VAL A 1 96 ? -10.907 -0.945 1.413 1.00 97.12 96 VAL A N 1
ATOM 780 C CA . VAL A 1 96 ? -9.882 -0.011 0.913 1.00 97.12 96 VAL A CA 1
ATOM 781 C C . VAL A 1 96 ? -8.662 -0.752 0.377 1.00 97.12 96 VAL A C 1
ATOM 783 O O . VAL A 1 96 ? -8.204 -0.439 -0.719 1.00 97.12 96 VAL A O 1
ATOM 786 N N . LEU A 1 97 ? -8.141 -1.753 1.092 1.00 96.94 97 LEU A N 1
ATOM 787 C CA . LEU A 1 97 ? -7.017 -2.550 0.594 1.00 96.94 97 LEU A CA 1
ATOM 788 C C . LEU A 1 97 ? -7.344 -3.177 -0.770 1.00 96.94 97 LEU A C 1
ATOM 790 O O . LEU A 1 97 ? -6.550 -3.082 -1.706 1.00 96.94 97 LEU A O 1
ATOM 794 N N . LEU A 1 98 ? -8.534 -3.765 -0.917 1.00 96.44 98 LEU A N 1
ATOM 795 C CA . LEU A 1 98 ? -8.980 -4.365 -2.175 1.00 96.44 98 LEU A CA 1
ATOM 796 C C . LEU A 1 98 ? -9.139 -3.332 -3.299 1.00 96.44 98 LEU A C 1
ATOM 798 O O . LEU A 1 98 ? -8.852 -3.649 -4.456 1.00 96.44 98 LEU A O 1
ATOM 802 N N . GLU A 1 99 ? -9.589 -2.114 -2.995 1.00 97.50 99 GLU A N 1
ATOM 803 C CA . GLU A 1 99 ? -9.630 -1.004 -3.955 1.00 97.50 99 GLU A CA 1
ATOM 804 C C . GLU A 1 99 ? -8.219 -0.646 -4.452 1.00 97.50 99 GLU A C 1
ATOM 806 O O . GLU A 1 99 ? -8.002 -0.569 -5.666 1.00 97.50 99 GLU A O 1
ATOM 811 N N . TYR A 1 100 ? -7.247 -0.508 -3.543 1.00 97.56 100 TYR A N 1
ATOM 812 C CA . TYR A 1 100 ? -5.855 -0.195 -3.888 1.00 97.56 100 TYR A CA 1
ATOM 813 C C . TYR A 1 100 ? -5.196 -1.324 -4.682 1.00 97.56 100 TYR A C 1
ATOM 815 O O . TYR A 1 100 ? -4.559 -1.054 -5.699 1.00 97.56 100 TYR A O 1
ATOM 823 N N . ILE A 1 101 ? -5.410 -2.587 -4.299 1.00 96.81 101 ILE A N 1
ATOM 824 C CA . ILE A 1 101 ? -4.917 -3.744 -5.063 1.00 96.81 101 ILE A CA 1
ATOM 825 C C . ILE A 1 101 ? -5.459 -3.699 -6.495 1.00 96.81 101 ILE A C 1
ATOM 827 O O . ILE A 1 101 ? -4.690 -3.794 -7.449 1.00 96.81 101 ILE A O 1
ATOM 831 N N . LYS A 1 102 ? -6.773 -3.512 -6.675 1.00 96.38 102 LYS A N 1
ATOM 832 C CA . LYS A 1 102 ? -7.393 -3.457 -8.012 1.00 96.38 102 LYS A CA 1
ATOM 833 C C . LYS A 1 102 ? -6.872 -2.297 -8.856 1.00 96.38 102 LYS A C 1
ATOM 835 O O . LYS A 1 102 ? -6.780 -2.442 -10.077 1.00 96.38 102 LYS A O 1
ATOM 840 N N . HIS A 1 103 ? -6.591 -1.155 -8.229 1.00 96.44 103 HIS A N 1
ATOM 841 C CA . HIS A 1 103 ? -6.003 -0.002 -8.899 1.00 96.44 103 HIS A CA 1
ATOM 842 C C . HIS A 1 103 ? -4.570 -0.311 -9.346 1.00 96.44 103 HIS A C 1
ATOM 844 O O . HIS A 1 103 ? -4.280 -0.273 -10.541 1.00 96.44 103 HIS A O 1
ATOM 850 N N . TYR A 1 104 ? -3.693 -0.694 -8.417 1.00 96.81 104 TYR A N 1
ATOM 851 C CA . TYR A 1 104 ? -2.273 -0.881 -8.710 1.00 96.81 104 TYR A CA 1
ATOM 852 C C . TYR A 1 104 ? -1.970 -2.126 -9.532 1.00 96.81 104 TYR A C 1
ATOM 854 O O . TYR A 1 104 ? -1.024 -2.097 -10.296 1.00 96.81 104 TYR A O 1
ATOM 862 N N . GLN A 1 105 ? -2.832 -3.145 -9.563 1.00 95.44 105 GLN A N 1
ATOM 863 C CA . GLN A 1 105 ? -2.718 -4.211 -10.571 1.00 95.44 105 GLN A CA 1
ATOM 864 C C . GLN A 1 105 ? -2.736 -3.692 -12.021 1.00 95.44 105 GLN A C 1
ATOM 866 O O . GLN A 1 105 ? -2.264 -4.374 -12.930 1.00 95.44 105 GLN A O 1
ATOM 871 N N . LYS A 1 106 ? -3.319 -2.511 -12.257 1.00 95.88 106 LYS A N 1
ATOM 872 C CA . LYS A 1 106 ? -3.483 -1.905 -13.587 1.00 95.88 106 LYS A CA 1
ATOM 873 C C . LYS A 1 106 ? -2.638 -0.647 -13.779 1.00 95.88 106 LYS A C 1
ATOM 875 O O . LYS A 1 106 ? -2.397 -0.262 -14.920 1.00 95.88 106 LYS A O 1
ATOM 880 N N . THR A 1 107 ? -2.208 -0.015 -12.692 1.00 95.38 107 THR A N 1
ATOM 881 C CA . THR A 1 107 ? -1.446 1.234 -12.710 1.00 95.38 107 THR A CA 1
ATOM 882 C C . THR A 1 107 ? 0.017 0.953 -12.411 1.00 95.38 107 THR A C 1
ATOM 884 O O . THR A 1 10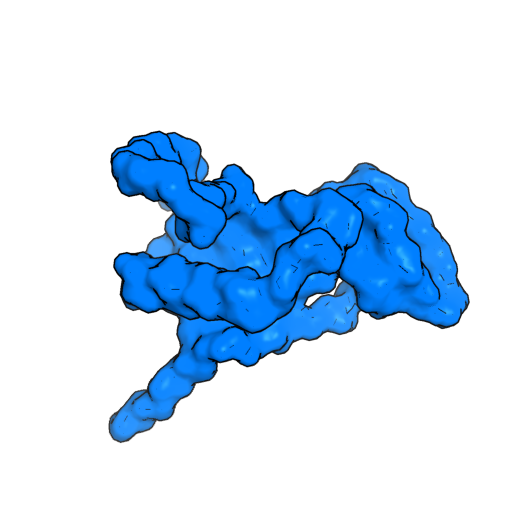7 ? 0.368 0.581 -11.295 1.00 95.38 107 THR A O 1
ATOM 887 N N . THR A 1 108 ? 0.886 1.173 -13.395 1.00 93.81 108 THR A N 1
ATOM 888 C CA . THR A 1 108 ? 2.332 1.063 -13.190 1.00 93.81 108 THR A CA 1
ATOM 889 C C . THR A 1 108 ? 2.819 2.150 -12.216 1.00 93.81 108 THR A C 1
ATOM 891 O O . THR A 1 108 ? 2.451 3.313 -12.396 1.00 93.81 108 THR A O 1
ATOM 894 N N . PRO A 1 109 ? 3.651 1.811 -11.213 1.00 94.19 109 PRO A N 1
ATOM 895 C CA . PRO A 1 109 ? 4.267 2.791 -10.323 1.00 94.19 109 PRO A CA 1
ATOM 896 C C . PRO A 1 109 ? 5.093 3.837 -11.101 1.00 94.19 109 PRO A C 1
ATOM 898 O O . PRO A 1 109 ? 5.690 3.507 -12.141 1.00 94.19 109 PRO A O 1
ATOM 901 N N . PRO A 1 110 ? 5.114 5.097 -10.622 1.00 92.75 110 PRO A N 1
ATOM 902 C CA . PRO A 1 110 ? 5.818 6.189 -11.292 1.00 92.75 110 PRO A CA 1
ATOM 903 C C . PRO A 1 110 ? 7.340 6.000 -11.294 1.00 92.75 110 PRO A C 1
ATOM 905 O O . PRO A 1 110 ? 7.984 6.347 -12.282 1.00 92.75 110 PRO A O 1
ATOM 908 N N . ASP A 1 111 ? 7.893 5.402 -10.239 1.00 95.56 111 ASP A N 1
ATOM 909 C CA . ASP A 1 111 ? 9.322 5.178 -10.051 1.00 95.56 111 ASP A CA 1
ATOM 910 C C . ASP A 1 111 ? 9.674 3.683 -10.038 1.00 95.56 111 ASP A C 1
ATOM 912 O O . ASP A 1 111 ? 8.832 2.809 -10.272 1.00 95.56 111 ASP A O 1
ATOM 916 N N . PHE A 1 112 ? 10.954 3.372 -9.821 1.00 95.94 112 PHE A N 1
ATOM 917 C CA . PHE A 1 112 ? 11.424 1.991 -9.801 1.00 95.94 112 PHE A CA 1
ATOM 918 C C . PHE A 1 112 ? 10.894 1.240 -8.576 1.00 95.94 112 PHE A C 1
ATOM 920 O O . PHE A 1 112 ? 10.469 0.089 -8.688 1.00 95.94 112 PHE A O 1
ATOM 927 N N . LEU A 1 113 ? 10.867 1.897 -7.418 1.00 96.69 113 LEU A N 1
ATOM 928 C CA . LEU A 1 113 ? 10.284 1.356 -6.199 1.00 96.69 113 LEU A CA 1
ATOM 929 C C . LEU A 1 113 ? 9.448 2.414 -5.491 1.00 96.69 113 LEU A C 1
ATOM 931 O O . LEU A 1 113 ? 9.971 3.437 -5.036 1.00 96.69 113 LEU A O 1
ATOM 935 N N . ASN A 1 114 ? 8.166 2.105 -5.333 1.00 97.44 114 ASN A N 1
ATOM 936 C CA . ASN A 1 114 ? 7.216 2.916 -4.592 1.00 97.44 114 ASN A CA 1
ATOM 937 C C . ASN A 1 114 ? 6.563 2.125 -3.458 1.00 97.44 114 ASN A C 1
ATOM 939 O O . ASN A 1 114 ? 6.445 0.898 -3.523 1.00 97.44 114 ASN A O 1
ATOM 943 N N . VAL A 1 115 ? 6.104 2.844 -2.438 1.00 97.19 115 VAL A N 1
ATOM 944 C CA . VAL A 1 115 ? 5.348 2.284 -1.315 1.00 97.19 115 VAL A CA 1
ATOM 945 C C . VAL A 1 115 ? 4.180 3.188 -0.938 1.00 97.19 115 VAL A C 1
ATOM 947 O O . VAL A 1 115 ? 4.265 4.412 -1.039 1.00 97.19 115 VAL A O 1
ATOM 950 N N . ILE A 1 116 ? 3.086 2.571 -0.503 1.00 97.12 116 ILE A N 1
ATOM 951 C CA . ILE A 1 116 ? 1.942 3.236 0.118 1.00 97.12 116 ILE A CA 1
ATOM 952 C C . ILE A 1 116 ? 1.678 2.567 1.459 1.00 97.12 116 ILE A C 1
ATOM 954 O O . ILE A 1 116 ? 1.530 1.345 1.525 1.00 97.12 116 ILE A O 1
ATOM 958 N N . TYR A 1 117 ? 1.561 3.382 2.503 1.00 96.19 117 TYR A N 1
ATOM 959 C CA . TYR A 1 117 ? 1.204 2.952 3.851 1.00 96.19 117 TYR A CA 1
ATOM 960 C C . TYR A 1 117 ? -0.289 3.202 4.095 1.00 96.19 117 TYR A C 1
ATOM 962 O O . TYR A 1 117 ? -0.744 4.341 4.220 1.00 96.19 117 TYR A O 1
ATOM 970 N N . LEU A 1 118 ? -1.075 2.129 4.130 1.00 97.12 118 LEU A N 1
ATOM 971 C CA . LEU A 1 118 ? -2.514 2.149 4.365 1.00 97.12 118 LEU A CA 1
ATOM 972 C C . LEU A 1 118 ? -2.803 1.928 5.852 1.00 97.12 118 LEU A C 1
ATOM 974 O O . LEU A 1 118 ? -2.367 0.934 6.430 1.00 97.12 118 LEU A O 1
ATOM 978 N N . TYR A 1 119 ? -3.590 2.827 6.449 1.00 96.31 119 TYR A N 1
ATOM 979 C CA . TYR A 1 119 ? -3.990 2.775 7.865 1.00 96.31 119 TYR A CA 1
ATOM 980 C C . TYR A 1 119 ? -2.834 2.863 8.877 1.00 96.31 119 TYR A C 1
ATOM 982 O O . TYR A 1 119 ? -2.918 2.338 9.987 1.00 96.31 119 TYR A O 1
ATOM 990 N N . PHE A 1 120 ? -1.767 3.570 8.510 1.00 95.31 120 PHE A N 1
ATOM 991 C CA . PHE A 1 120 ? -0.748 4.050 9.447 1.00 95.31 120 PHE A CA 1
ATOM 992 C C . PHE A 1 120 ? -1.217 5.345 10.129 1.00 95.31 120 PHE A C 1
ATOM 994 O O . PHE A 1 120 ? -2.281 5.878 9.799 1.00 95.31 120 PHE A O 1
ATOM 1001 N N . ASP A 1 121 ? -0.448 5.840 11.101 1.00 94.56 121 ASP A N 1
ATOM 1002 C CA . ASP A 1 121 ? -0.753 7.099 11.790 1.00 94.56 121 ASP A CA 1
ATOM 1003 C C . ASP A 1 121 ? -1.083 8.237 10.796 1.00 94.56 121 ASP A C 1
ATOM 1005 O O . ASP A 1 121 ? -0.412 8.431 9.784 1.00 94.56 121 ASP A O 1
ATOM 1009 N N . ASP A 1 122 ? -2.162 8.968 11.088 1.00 93.94 122 ASP A N 1
ATOM 1010 C CA . ASP A 1 122 ? -2.726 10.062 10.288 1.00 93.94 122 ASP A CA 1
ATOM 1011 C C . ASP A 1 122 ? -3.237 9.686 8.880 1.00 93.94 122 ASP A C 1
ATOM 1013 O O . ASP A 1 122 ? -3.513 10.576 8.068 1.00 93.94 122 ASP A O 1
ATOM 1017 N N . PHE A 1 123 ? -3.439 8.394 8.584 1.00 95.19 123 PHE A N 1
ATOM 1018 C CA . PHE A 1 123 ? -3.977 7.946 7.295 1.00 95.19 123 PHE A CA 1
ATOM 1019 C C . PHE A 1 123 ? -5.340 8.573 6.962 1.00 95.19 123 PHE A C 1
ATOM 1021 O O . PHE A 1 123 ? -6.299 8.529 7.740 1.00 95.19 123 PHE A O 1
ATOM 1028 N N . VAL A 1 124 ? -5.452 9.095 5.739 1.00 93.50 124 VAL A N 1
ATOM 1029 C CA . VAL A 1 124 ? -6.690 9.638 5.179 1.00 93.50 124 VAL A CA 1
ATOM 1030 C C . VAL A 1 124 ? -6.984 8.945 3.853 1.00 93.50 124 VAL A C 1
ATOM 1032 O O . VAL A 1 124 ? -6.215 9.048 2.897 1.00 93.50 124 VAL A O 1
ATOM 1035 N N . TYR A 1 125 ? -8.125 8.258 3.772 1.00 92.31 125 TYR A N 1
ATOM 1036 C CA . TYR A 1 125 ? -8.576 7.674 2.513 1.00 92.31 125 TYR A CA 1
ATOM 1037 C C . TYR A 1 125 ? -8.746 8.761 1.437 1.00 92.31 125 TYR A C 1
ATOM 1039 O O . TYR A 1 125 ? -9.377 9.788 1.679 1.00 92.31 125 TYR A O 1
ATOM 1047 N N . GLY A 1 126 ? -8.187 8.516 0.250 1.00 90.12 126 GLY A N 1
ATOM 1048 C CA . GLY A 1 126 ? -8.180 9.455 -0.879 1.00 90.12 126 GLY A CA 1
ATOM 1049 C C . GLY A 1 126 ? -6.991 10.423 -0.908 1.00 90.12 126 GLY A C 1
ATOM 1050 O O . GLY A 1 126 ? -6.764 11.044 -1.939 1.00 90.12 126 GLY A O 1
ATOM 1051 N N . ASP A 1 127 ? -6.212 10.506 0.173 1.00 91.62 127 ASP A N 1
ATOM 1052 C CA . ASP A 1 127 ? -4.995 11.331 0.292 1.00 91.62 127 ASP A CA 1
ATOM 1053 C C . ASP A 1 127 ? -3.785 10.462 0.693 1.00 91.62 127 ASP A C 1
ATOM 1055 O O . ASP A 1 127 ? -2.848 10.901 1.361 1.00 91.62 127 ASP A O 1
ATOM 1059 N N . ALA A 1 128 ? -3.822 9.174 0.332 1.00 92.56 128 ALA A N 1
ATOM 1060 C CA . ALA A 1 128 ? -2.711 8.270 0.586 1.00 92.56 128 ALA A CA 1
ATOM 1061 C C . ALA A 1 128 ? -1.506 8.685 -0.262 1.00 92.56 128 ALA A C 1
ATOM 1063 O O . ALA A 1 128 ? -1.607 8.860 -1.479 1.00 92.56 128 ALA A O 1
ATOM 1064 N N . LYS A 1 129 ? -0.353 8.823 0.389 1.00 93.69 129 LYS A N 1
ATOM 1065 C CA . LYS A 1 129 ? 0.884 9.223 -0.274 1.00 93.69 129 LYS A CA 1
ATOM 1066 C C . LYS A 1 129 ? 1.528 8.023 -0.951 1.00 93.69 129 LYS A C 1
ATOM 1068 O O . LYS A 1 129 ? 1.710 6.979 -0.331 1.00 93.69 129 LYS A O 1
ATOM 1073 N N . VAL A 1 130 ? 1.897 8.209 -2.215 1.00 96.12 130 VAL A N 1
ATOM 1074 C CA . VAL A 1 130 ? 2.825 7.320 -2.914 1.00 96.12 130 VAL A CA 1
ATOM 1075 C C . VAL A 1 130 ? 4.226 7.834 -2.628 1.00 96.12 130 VAL A C 1
ATOM 1077 O O . VAL A 1 130 ? 4.597 8.911 -3.091 1.00 96.12 130 VAL A O 1
ATOM 1080 N N . GLU A 1 131 ? 4.988 7.093 -1.836 1.00 96.00 131 GLU A N 1
ATOM 1081 C CA . GLU A 1 131 ? 6.373 7.430 -1.525 1.00 96.00 131 GLU A CA 1
ATOM 1082 C C . GLU A 1 131 ? 7.312 6.754 -2.525 1.00 96.00 131 GLU A C 1
ATOM 1084 O O . GLU A 1 131 ? 7.106 5.601 -2.912 1.00 96.00 131 GLU A O 1
ATOM 1089 N N . THR A 1 132 ? 8.347 7.473 -2.955 1.00 96.25 132 THR A N 1
ATOM 1090 C CA . THR A 1 132 ? 9.418 6.932 -3.799 1.00 96.25 132 THR A CA 1
ATOM 1091 C C . THR A 1 132 ? 10.576 6.507 -2.911 1.00 96.25 132 THR A C 1
ATOM 1093 O O . THR A 1 132 ? 11.163 7.332 -2.217 1.00 96.25 132 THR A O 1
ATOM 1096 N N . ILE A 1 133 ? 10.910 5.216 -2.952 1.00 95.25 133 ILE A N 1
ATOM 1097 C CA . ILE A 1 133 ? 12.062 4.650 -2.235 1.00 95.25 133 ILE A CA 1
ATOM 1098 C C . ILE A 1 133 ? 13.278 4.567 -3.161 1.00 95.25 133 ILE A C 1
ATOM 1100 O O . ILE A 1 133 ? 14.398 4.833 -2.736 1.00 95.25 133 ILE A O 1
ATOM 1104 N N . LEU A 1 134 ? 13.063 4.218 -4.434 1.00 94.38 134 LEU A N 1
ATOM 1105 C CA . LEU A 1 134 ? 14.100 4.230 -5.465 1.00 94.38 134 LEU A CA 1
ATOM 1106 C C . LEU A 1 134 ? 13.519 4.833 -6.741 1.00 94.38 134 LEU A C 1
ATOM 1108 O O . LEU A 1 134 ? 12.595 4.269 -7.330 1.00 94.38 134 LEU A O 1
ATOM 1112 N N . ALA A 1 135 ? 14.052 5.987 -7.138 1.00 94.38 135 ALA A N 1
ATOM 1113 C CA . ALA A 1 135 ? 13.645 6.680 -8.351 1.00 94.38 135 ALA A CA 1
ATOM 1114 C C . ALA A 1 135 ? 14.018 5.872 -9.599 1.00 94.38 135 ALA A C 1
ATOM 1116 O O . ALA A 1 135 ? 14.961 5.076 -9.583 1.00 94.38 135 ALA A O 1
ATOM 1117 N N . MET A 1 136 ? 13.288 6.075 -10.694 1.00 88.69 136 MET A N 1
ATOM 1118 C CA . MET A 1 136 ? 13.801 5.635 -11.990 1.00 88.69 136 MET A CA 1
ATOM 1119 C C . MET A 1 136 ? 14.995 6.497 -12.407 1.00 88.69 136 MET A C 1
ATOM 1121 O O . MET A 1 136 ? 14.941 7.723 -12.309 1.00 88.69 136 MET A O 1
ATOM 1125 N N . GLU A 1 137 ? 16.042 5.863 -12.934 1.00 80.25 137 GLU A N 1
ATOM 1126 C CA . GLU A 1 137 ? 17.111 6.598 -13.608 1.00 80.25 137 GLU A CA 1
ATOM 1127 C C . GLU A 1 137 ? 16.526 7.368 -14.806 1.00 80.25 137 GLU A C 1
ATOM 1129 O O . GLU A 1 137 ? 15.697 6.813 -15.543 1.00 80.25 137 GLU A O 1
ATOM 1134 N N . PRO A 1 138 ? 16.929 8.631 -15.028 1.00 72.25 138 PRO A N 1
ATOM 1135 C CA . PRO A 1 138 ? 16.509 9.376 -16.203 1.00 72.25 138 PRO A CA 1
ATOM 1136 C C . PRO A 1 138 ? 16.899 8.608 -17.466 1.00 72.25 138 PRO A C 1
ATOM 1138 O O . PRO A 1 138 ? 18.048 8.194 -17.626 1.00 72.25 138 PRO A O 1
ATOM 1141 N N . SER A 1 139 ? 15.953 8.433 -18.388 1.00 65.56 139 SER A N 1
ATOM 1142 C CA . SER A 1 139 ? 16.290 7.995 -19.741 1.00 65.56 139 SER A CA 1
ATOM 1143 C C . SER A 1 139 ? 17.215 9.042 -20.364 1.00 65.56 139 SER A C 1
ATOM 1145 O O . SER A 1 139 ? 16.825 10.208 -20.454 1.00 65.56 139 SER A O 1
ATOM 1147 N N . SER A 1 140 ? 18.432 8.617 -20.711 1.00 56.72 140 SER A N 1
ATOM 1148 C CA . SER A 1 140 ? 19.483 9.439 -21.328 1.00 56.72 140 SER A CA 1
ATOM 1149 C C . SER A 1 140 ? 19.067 9.986 -22.687 1.00 56.72 140 SER A C 1
ATOM 1151 O O . SER A 1 140 ? 18.288 9.295 -23.385 1.00 56.72 140 SER A O 1
#

Organism: NCBI:txid64517

Radius of gyration: 15.95 Å; chains: 1; bounding box: 36×37×40 Å